Protein AF-A0A803L408-F1 (afdb_monomer)

Organism: Chenopodium quinoa (NCBI:txid63459)

pLDDT: mean 71.55, std 17.81, range [32.41, 95.88]

Mean predicted aligned error: 22.48 Å

InterPro domains:
  IPR000116 High mobility group protein HMGA [PR00930] (107-119)
  IPR000116 High mobility group protein HMGA [PR00930] (126-137)
  IPR000116 High mobility group protein HMGA [PR00930] (137-148)
  IPR000116 High mobility group protein HMGA [PR00930] (151-170)
  IPR005818 Linker histone H1/H5, domain H15 [PF00538] (1-56)
  IPR005818 Linker histone H1/H5, domain H15 [PS51504] (1-64)
  IPR005818 Linker histone H1/H5, domain H15 [SM00526] (1-58)
  IPR017956 AT hook, DNA-binding motif [PF02178] (86-94)
  IPR017956 AT hook, DNA-binding motif [PF02178] (110-119)
  IPR017956 AT hook, DNA-binding motif [PF02178] (135-146)
  IPR017956 AT hook, DNA-binding motif [PF02178] (162-171)
  IPR017956 AT hook, DNA-binding motif [PR00929] (86-96)
  IPR017956 AT hook, DNA-binding motif [PR00929] (107-118)
  IPR017956 AT hook, DNA-binding motif [PR00929] (133-143)
  IPR017956 AT hook, DNA-binding motif [SM00384] (86-98)
  IPR017956 AT hook, DNA-binding motif [SM00384] (109-121)
  IPR017956 AT hook, DNA-binding motif [SM00384] (135-147)
  IPR036388 Winged helix-like DNA-binding domain superfamily [G3DSA:1.10.10.10] (1-99)
  IPR036390 Winged helix DNA-binding domain superfamily [SSF46785] (1-68)

Solvent-accessible surface area (backbone atoms only — not comparable to full-atom values): 12315 Å² total; per-residue (Å²): 114,66,67,67,41,43,67,70,61,64,42,95,79,32,37,36,59,65,57,46,42,54,51,49,60,74,76,41,89,89,68,62,96,59,49,65,59,50,50,54,54,48,51,54,50,34,39,74,72,58,49,30,45,73,78,54,99,62,17,37,36,80,43,69,90,72,62,77,81,72,82,83,70,87,88,78,92,76,77,85,71,77,81,70,82,78,72,69,90,87,64,79,80,76,78,88,69,87,78,87,89,80,86,63,101,83,59,85,77,75,75,66,100,58,83,81,77,83,77,66,91,84,59,82,86,76,75,85,77,76,76,80,86,78,78,70,76,88,69,80,79,80,85,73,86,76,87,74,89,82,83,90,81,91,82,89,78,81,92,72,82,86,77,70,92,78,81,82,83,82,127

Foldseek 3Di:
DQQVLQVVVVDPQAAALVSSVVSCVVVDPDDDPCVSVVSVVVQVVCVVVVQWDDDDDRGIDGDCVPVVVPPPDDDDPDDDDDPPPPPDPPDPDPPPDPDDDDDDPPDPDDDDPDDDDDDDPPDDDDDPDDPPCPCPPPDDDDDDPDDDDDDDDDDDDDDDPPPDDDDDDDD

Radius of gyration: 33.15 Å; Cα contacts (8 Å, |Δi|>4): 69; chains: 1; bounding box: 81×69×59 Å

Secondary structure (DSSP, 8-state):
-HHHHHHHH--TT-EEHHHHHHHHHHH-SS--TTHHHHHHHHHHHHHHTTSEEE-STTEEEE-GGGTTTSSS--S-------------TTSPPPP---S-----TTS--PPPSSPPPPPPTTS------PPP------SPPP----------------------SS-PPP-

Sequence (171 aa):
MIMGAIERLNEKEGASKEAITNYIESNYADLPPIHATHVGHTLEKLRQTGQLMMLKDDTYILNDEQQEEEELADDEPTNGLSESIKRGRGRPPKPKGNTPTGPGPNQPVRPRGRPAKERDPLAPVTQPIKPPSSGRPRGRPRKNPSEVSVTSVGGAGIGGVKRGRGRPRKS

Structure (mmCIF, N/CA/C/O backbone):
data_AF-A0A803L408-F1
#
_entry.id   AF-A0A803L408-F1
#
loop_
_atom_site.group_PDB
_atom_site.id
_atom_site.type_symbol
_atom_site.label_atom_id
_atom_site.label_alt_id
_atom_site.label_comp_id
_atom_site.label_asym_id
_atom_site.label_entity_id
_atom_site.label_seq_id
_atom_site.pdbx_PDB_ins_code
_atom_site.Cartn_x
_atom_site.Cartn_y
_atom_site.Cartn_z
_atom_site.occupancy
_atom_site.B_iso_or_equiv
_atom_site.auth_seq_id
_atom_site.auth_comp_id
_atom_site.auth_asym_id
_atom_site.auth_atom_id
_atom_site.pdbx_PDB_model_num
ATOM 1 N N . MET A 1 1 ? -2.229 -9.083 -0.645 1.00 86.75 1 MET A N 1
ATOM 2 C CA . MET A 1 1 ? -0.916 -8.725 -0.058 1.00 86.75 1 MET A CA 1
ATOM 3 C C . MET A 1 1 ? -1.091 -7.897 1.206 1.00 86.75 1 MET A C 1
ATOM 5 O O . MET A 1 1 ? -0.623 -8.338 2.239 1.00 86.75 1 MET A O 1
ATOM 9 N N . ILE A 1 2 ? -1.781 -6.753 1.147 1.00 93.31 2 ILE A N 1
ATOM 10 C CA . ILE A 1 2 ? -1.895 -5.838 2.298 1.00 93.31 2 ILE A CA 1
ATOM 11 C C . ILE A 1 2 ? -2.825 -6.352 3.399 1.00 93.31 2 ILE A C 1
ATOM 13 O O . ILE A 1 2 ? -2.436 -6.288 4.552 1.00 93.31 2 ILE A O 1
ATOM 17 N N . MET A 1 3 ? -3.987 -6.928 3.073 1.00 91.62 3 MET A N 1
ATOM 18 C CA . MET A 1 3 ? -4.882 -7.501 4.098 1.00 91.62 3 MET A CA 1
ATOM 19 C C . MET A 1 3 ? -4.174 -8.578 4.929 1.00 91.62 3 MET A C 1
ATOM 21 O O . MET A 1 3 ? -4.025 -8.418 6.132 1.00 91.62 3 MET A O 1
ATOM 25 N N . GLY A 1 4 ? -3.568 -9.566 4.262 1.00 92.06 4 GLY A N 1
ATOM 26 C CA . GLY A 1 4 ? -2.753 -10.577 4.942 1.00 92.06 4 GLY A CA 1
ATOM 27 C C . GLY A 1 4 ? -1.508 -10.034 5.663 1.00 92.06 4 GLY A C 1
ATOM 28 O O . GLY A 1 4 ? -0.964 -10.716 6.522 1.00 92.06 4 GLY A O 1
ATOM 29 N N . ALA A 1 5 ? -1.026 -8.829 5.334 1.00 93.81 5 ALA A N 1
ATOM 30 C CA . ALA A 1 5 ? 0.024 -8.170 6.115 1.00 93.81 5 ALA A CA 1
ATOM 31 C C . ALA A 1 5 ? -0.538 -7.594 7.423 1.00 93.81 5 ALA A C 1
ATOM 33 O O . ALA A 1 5 ? 0.062 -7.789 8.475 1.00 93.81 5 ALA A O 1
ATOM 34 N N . ILE A 1 6 ? -1.705 -6.944 7.367 1.00 92.50 6 ILE A N 1
ATOM 35 C CA . ILE A 1 6 ? -2.397 -6.411 8.550 1.00 92.50 6 ILE A CA 1
ATOM 36 C C . ILE A 1 6 ? -2.786 -7.556 9.497 1.00 92.50 6 ILE A C 1
ATOM 38 O O . ILE A 1 6 ? -2.509 -7.473 10.690 1.00 92.50 6 ILE A O 1
ATOM 42 N N . GLU A 1 7 ? -3.326 -8.655 8.963 1.00 91.62 7 GLU A N 1
ATOM 43 C CA . GLU A 1 7 ? -3.675 -9.863 9.730 1.00 91.62 7 GLU A CA 1
ATOM 44 C C . GLU A 1 7 ? -2.473 -10.478 10.457 1.00 91.62 7 GLU A C 1
ATOM 46 O O . GLU A 1 7 ? -2.614 -11.016 11.551 1.00 91.62 7 GLU A O 1
ATOM 51 N N . ARG A 1 8 ? -1.276 -10.412 9.865 1.00 93.94 8 ARG A N 1
ATOM 52 C CA . ARG A 1 8 ? -0.057 -10.964 10.474 1.00 93.94 8 ARG A CA 1
ATOM 53 C C . ARG A 1 8 ? 0.586 -10.026 11.485 1.00 93.94 8 ARG A C 1
ATOM 55 O O . ARG A 1 8 ? 1.195 -10.517 12.430 1.00 93.94 8 ARG A O 1
ATOM 62 N N . LEU A 1 9 ? 0.480 -8.712 11.280 1.00 91.62 9 LEU A N 1
ATOM 63 C CA . LEU A 1 9 ? 0.957 -7.719 12.243 1.00 91.62 9 LEU A CA 1
ATOM 64 C C . LEU A 1 9 ? 0.068 -7.700 13.495 1.00 91.62 9 LEU A C 1
ATOM 66 O O . LEU A 1 9 ? 0.604 -7.604 14.593 1.00 91.62 9 LEU A O 1
ATOM 70 N N . ASN A 1 10 ? -1.255 -7.853 13.333 1.00 85.88 10 ASN A N 1
ATOM 71 C CA . ASN A 1 10 ? -2.267 -7.980 14.397 1.00 85.88 10 ASN A CA 1
ATOM 72 C C . ASN A 1 10 ? -1.982 -7.133 15.655 1.00 85.88 10 ASN A C 1
ATOM 74 O O . ASN A 1 10 ? -2.031 -7.606 16.795 1.00 85.88 10 ASN A O 1
ATOM 78 N N . GLU A 1 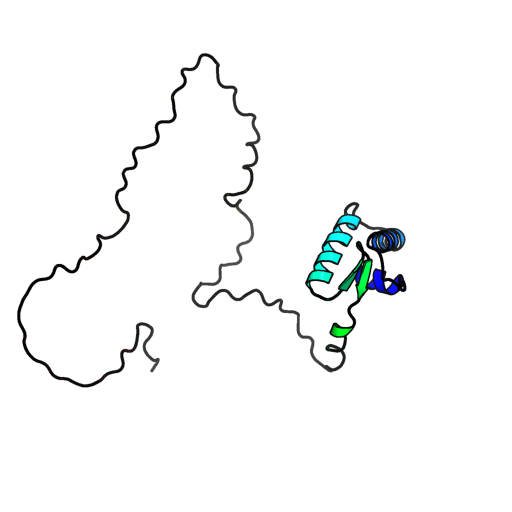11 ? -1.608 -5.874 15.437 1.00 84.19 11 GLU A N 1
ATOM 79 C CA . GLU A 1 11 ? -1.283 -4.937 16.504 1.00 84.19 11 GLU A CA 1
ATOM 80 C C . GLU A 1 11 ? -2.575 -4.439 17.166 1.00 84.19 11 GLU A C 1
ATOM 82 O O . GLU A 1 11 ? -3.584 -4.211 16.500 1.00 84.19 11 GLU A O 1
ATOM 87 N N . LYS A 1 12 ? -2.552 -4.230 18.490 1.00 78.06 12 LYS A N 1
ATOM 88 C CA . LYS A 1 12 ? -3.752 -3.856 19.268 1.00 78.06 12 LYS A CA 1
ATOM 89 C C . LYS A 1 12 ? -4.399 -2.542 18.819 1.00 78.06 12 LYS A C 1
ATOM 91 O O . LYS A 1 12 ? -5.592 -2.357 19.030 1.00 78.06 12 LYS A O 1
ATOM 96 N N . GLU A 1 13 ? -3.616 -1.630 18.246 1.00 81.31 13 GLU A N 1
ATOM 97 C CA . GLU A 1 13 ? -4.093 -0.335 17.742 1.00 81.31 13 GLU A CA 1
ATOM 98 C C . GLU A 1 13 ? -4.318 -0.332 16.217 1.00 81.31 13 GLU A C 1
ATOM 100 O O . GLU A 1 13 ? -4.686 0.699 15.656 1.00 81.31 13 GLU A O 1
ATOM 105 N N . GLY A 1 14 ? -4.147 -1.482 15.555 1.00 86.44 14 GLY A N 1
ATOM 106 C CA . GLY A 1 14 ? -4.101 -1.616 14.101 1.00 86.44 14 GLY A CA 1
ATOM 107 C C . GLY A 1 14 ? -2.690 -1.466 13.538 1.00 86.44 14 GLY A C 1
ATOM 108 O O . GLY A 1 14 ? -1.758 -1.096 14.243 1.00 86.44 14 GLY A O 1
ATOM 109 N N . ALA A 1 15 ? -2.530 -1.756 12.248 1.00 92.50 15 ALA A N 1
ATOM 110 C CA . ALA A 1 15 ? -1.236 -1.700 11.580 1.00 92.50 15 ALA A CA 1
ATOM 111 C C . ALA A 1 15 ? -1.020 -0.331 10.923 1.00 92.50 15 ALA A C 1
ATOM 113 O O . ALA A 1 15 ? -1.857 0.13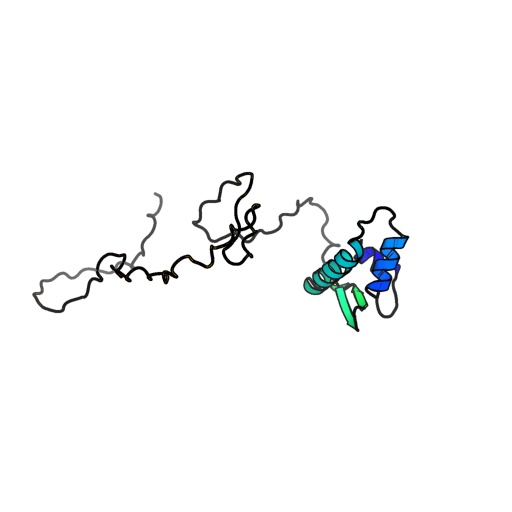9 10.142 1.00 92.50 15 ALA A O 1
ATOM 114 N N . SER A 1 16 ? 0.114 0.308 11.215 1.00 93.94 16 SER A N 1
ATOM 115 C CA . SER A 1 16 ? 0.494 1.557 10.553 1.00 93.94 16 SER A CA 1
ATOM 116 C C . SER A 1 16 ? 0.899 1.306 9.100 1.00 93.94 16 SER A C 1
ATOM 118 O O . SER A 1 16 ? 1.411 0.240 8.743 1.00 93.94 16 SER A O 1
ATOM 120 N N . LYS A 1 17 ? 0.712 2.307 8.236 1.00 93.50 17 LYS A N 1
ATOM 121 C CA . LYS A 1 17 ? 1.158 2.240 6.837 1.00 93.50 17 LYS A CA 1
ATOM 122 C C . LYS A 1 17 ? 2.638 1.856 6.716 1.00 93.50 17 LYS A C 1
ATOM 124 O O . LYS A 1 17 ? 2.969 1.055 5.846 1.00 93.50 17 LYS A O 1
ATOM 129 N N . GLU A 1 18 ? 3.497 2.396 7.580 1.00 94.00 18 GLU A N 1
ATOM 130 C CA . GLU A 1 18 ? 4.936 2.098 7.593 1.00 94.00 18 GLU A CA 1
ATOM 131 C C . GLU A 1 18 ? 5.234 0.663 8.046 1.00 94.00 18 GLU A C 1
ATOM 133 O O . GLU A 1 18 ? 6.067 -0.022 7.449 1.00 94.00 18 GLU A O 1
ATOM 138 N N . ALA A 1 19 ? 4.522 0.164 9.060 1.00 94.38 19 ALA A N 1
ATOM 139 C CA . ALA A 1 19 ? 4.657 -1.223 9.497 1.00 94.38 19 ALA A CA 1
ATOM 140 C C . ALA A 1 19 ? 4.276 -2.192 8.367 1.00 94.38 19 ALA A C 1
ATOM 142 O O . ALA A 1 19 ? 4.992 -3.158 8.099 1.00 94.38 19 ALA A O 1
ATOM 143 N N . ILE A 1 20 ? 3.199 -1.887 7.638 1.00 94.56 20 ILE A N 1
ATOM 144 C CA . ILE A 1 20 ? 2.748 -2.679 6.488 1.00 94.56 20 ILE A CA 1
ATOM 145 C C . ILE A 1 20 ? 3.780 -2.642 5.355 1.00 94.56 20 ILE A C 1
ATOM 147 O O . ILE A 1 20 ? 4.060 -3.687 4.765 1.00 94.56 20 ILE A O 1
ATOM 151 N N . THR A 1 21 ? 4.358 -1.478 5.033 1.00 95.44 21 THR A N 1
ATOM 152 C CA . THR A 1 21 ? 5.396 -1.394 3.992 1.00 95.44 21 THR A CA 1
ATOM 153 C C . THR A 1 21 ? 6.624 -2.210 4.372 1.00 95.44 21 THR A C 1
ATOM 155 O O . THR A 1 21 ? 7.040 -3.052 3.583 1.00 95.44 21 THR A O 1
ATOM 158 N N . ASN A 1 22 ? 7.127 -2.068 5.600 1.00 94.88 22 ASN A N 1
ATOM 159 C CA . ASN A 1 22 ? 8.307 -2.799 6.073 1.00 94.88 22 ASN A CA 1
ATOM 160 C C . ASN A 1 22 ? 8.064 -4.316 6.110 1.00 94.88 22 ASN A C 1
ATOM 162 O O . ASN A 1 22 ? 8.932 -5.119 5.754 1.00 94.88 22 ASN A O 1
ATOM 166 N N . TYR A 1 23 ? 6.860 -4.732 6.507 1.00 94.94 23 TYR A N 1
ATOM 167 C CA . TYR A 1 23 ? 6.460 -6.135 6.481 1.00 94.94 23 TYR A CA 1
ATOM 168 C C . TYR A 1 23 ? 6.481 -6.700 5.054 1.00 94.94 23 TYR A C 1
ATOM 170 O O . TYR A 1 23 ? 6.945 -7.812 4.805 1.00 94.94 23 TYR A O 1
ATOM 178 N N . ILE A 1 24 ? 5.992 -5.923 4.091 1.00 94.81 24 ILE A N 1
ATOM 179 C CA . ILE A 1 24 ? 5.952 -6.325 2.690 1.00 94.81 24 ILE A CA 1
ATOM 180 C C . ILE A 1 24 ? 7.366 -6.356 2.076 1.00 94.81 24 ILE A C 1
ATOM 182 O O . ILE A 1 24 ? 7.679 -7.291 1.345 1.00 94.81 24 ILE A O 1
ATOM 186 N N . GLU A 1 25 ? 8.238 -5.402 2.397 1.00 93.38 25 GLU A N 1
ATOM 187 C CA . GLU A 1 25 ? 9.639 -5.402 1.942 1.00 93.38 25 GLU A CA 1
ATOM 188 C C . GLU A 1 25 ? 10.446 -6.589 2.484 1.00 93.38 25 GLU A C 1
ATOM 190 O O . GLU A 1 25 ? 11.303 -7.129 1.791 1.00 93.38 25 GLU A O 1
ATOM 195 N N . SER A 1 26 ? 10.177 -7.008 3.721 1.00 93.38 26 SER A N 1
ATOM 196 C CA . SER A 1 26 ? 10.896 -8.121 4.355 1.00 93.38 26 SER A CA 1
ATOM 197 C C . SER A 1 26 ? 10.377 -9.496 3.935 1.00 93.38 26 SER A C 1
ATOM 199 O O . SER A 1 26 ? 11.157 -10.440 3.820 1.00 93.38 26 SER A O 1
ATOM 201 N N . ASN A 1 27 ? 9.070 -9.630 3.702 1.00 94.19 27 ASN A N 1
ATOM 202 C CA . ASN A 1 27 ? 8.448 -10.920 3.404 1.00 94.19 27 ASN A CA 1
ATOM 203 C C . ASN A 1 27 ? 8.440 -11.272 1.906 1.00 94.19 27 ASN A C 1
ATOM 205 O O . ASN A 1 27 ? 8.182 -12.421 1.546 1.00 94.19 27 ASN A O 1
ATOM 209 N N . TYR A 1 28 ? 8.687 -10.306 1.022 1.00 91.19 28 TYR A N 1
ATOM 210 C CA . TYR A 1 28 ? 8.675 -10.520 -0.421 1.00 91.19 28 TYR A CA 1
ATOM 211 C C . TYR A 1 28 ? 9.968 -9.960 -1.039 1.00 91.19 28 TYR A C 1
ATOM 213 O O . TYR A 1 28 ? 10.358 -8.836 -0.757 1.00 91.19 28 TYR A O 1
ATOM 221 N N . ALA A 1 29 ? 10.643 -10.748 -1.882 1.00 88.88 29 ALA A N 1
ATOM 222 C CA . ALA A 1 29 ? 11.931 -10.358 -2.474 1.00 88.88 29 ALA A CA 1
ATOM 223 C C . ALA A 1 29 ? 11.787 -9.580 -3.799 1.00 88.88 29 ALA A C 1
ATOM 225 O O . ALA A 1 29 ? 12.605 -8.717 -4.108 1.00 88.88 29 ALA A O 1
ATOM 226 N N . ASP A 1 30 ? 10.726 -9.846 -4.567 1.00 88.81 30 ASP A N 1
ATOM 227 C CA . ASP A 1 30 ? 10.546 -9.317 -5.926 1.00 88.81 30 ASP A CA 1
ATOM 228 C C . ASP A 1 30 ? 9.559 -8.144 -5.965 1.00 88.81 30 ASP A C 1
ATOM 230 O O . ASP A 1 30 ? 8.504 -8.214 -6.606 1.00 88.81 30 ASP A O 1
ATOM 234 N N . LEU A 1 31 ? 9.871 -7.051 -5.260 1.00 88.56 31 LEU A N 1
ATOM 235 C CA . LEU A 1 31 ? 9.016 -5.863 -5.284 1.00 88.56 31 LEU A CA 1
ATOM 236 C C . LEU A 1 31 ? 9.491 -4.791 -6.244 1.00 88.56 31 LEU A C 1
ATOM 238 O O . LEU A 1 31 ? 10.681 -4.484 -6.325 1.00 88.56 31 LEU A O 1
ATOM 242 N N . PRO A 1 32 ? 8.539 -4.121 -6.915 1.00 90.31 32 PRO A N 1
ATOM 243 C CA . PRO A 1 32 ? 8.863 -2.897 -7.606 1.00 90.31 32 PRO A CA 1
ATOM 244 C C . PRO A 1 32 ? 9.311 -1.828 -6.590 1.00 90.31 32 PRO A C 1
ATOM 246 O O . PRO A 1 32 ? 8.746 -1.726 -5.496 1.00 90.31 32 PRO A O 1
ATOM 249 N N . PRO A 1 33 ? 10.222 -0.922 -6.980 1.00 89.44 33 PRO A N 1
ATOM 250 C CA . PRO A 1 33 ? 10.665 0.186 -6.124 1.00 89.44 33 PRO A CA 1
ATOM 251 C C . PRO A 1 33 ? 9.533 1.171 -5.770 1.00 89.44 33 PRO A C 1
ATOM 253 O O . PRO A 1 33 ? 9.683 2.025 -4.907 1.00 89.44 33 PRO A O 1
ATOM 256 N N . ILE A 1 34 ? 8.381 1.051 -6.435 1.00 94.62 34 ILE A N 1
ATOM 257 C CA . ILE A 1 34 ? 7.192 1.898 -6.267 1.00 94.62 34 ILE A CA 1
ATOM 258 C C . ILE A 1 34 ? 6.222 1.305 -5.219 1.00 94.62 34 ILE A C 1
ATOM 260 O O . ILE A 1 34 ? 5.182 1.900 -4.928 1.00 94.62 34 ILE A O 1
ATOM 264 N N . HIS A 1 35 ? 6.527 0.144 -4.626 1.00 94.25 35 HIS A N 1
ATOM 265 C CA . HIS A 1 35 ? 5.578 -0.583 -3.778 1.00 94.25 35 HIS A CA 1
ATOM 266 C C . HIS A 1 35 ? 5.060 0.245 -2.583 1.00 94.25 35 HIS A C 1
ATOM 268 O O . HIS A 1 35 ? 3.866 0.187 -2.303 1.00 94.25 35 HIS A O 1
ATOM 274 N N . ALA A 1 36 ? 5.879 1.097 -1.955 1.00 93.69 36 ALA A N 1
ATOM 275 C CA . ALA A 1 36 ? 5.442 1.953 -0.846 1.00 93.69 36 ALA A CA 1
ATOM 276 C C . ALA A 1 36 ? 4.272 2.882 -1.235 1.00 93.69 36 ALA A C 1
ATOM 278 O O . ALA A 1 36 ? 3.311 3.068 -0.483 1.00 93.69 36 ALA A O 1
ATOM 279 N N . THR A 1 37 ? 4.292 3.420 -2.460 1.00 95.75 37 THR A N 1
ATOM 280 C CA . THR A 1 37 ? 3.176 4.230 -2.981 1.00 95.75 37 THR A CA 1
ATOM 281 C C . THR A 1 37 ? 1.951 3.376 -3.308 1.00 95.75 37 THR A C 1
ATOM 283 O O . THR A 1 37 ? 0.820 3.805 -3.072 1.00 95.75 37 THR A O 1
ATOM 286 N N . HIS A 1 38 ? 2.165 2.148 -3.797 1.00 94.00 38 HIS A N 1
ATOM 287 C CA . HIS A 1 38 ? 1.089 1.199 -4.061 1.00 94.00 38 HIS A CA 1
ATOM 288 C C . HIS A 1 38 ? 0.354 0.830 -2.770 1.00 94.00 38 HIS A C 1
ATOM 290 O O . HIS A 1 38 ? -0.875 0.805 -2.776 1.00 94.00 38 HIS A O 1
ATOM 296 N N . VAL A 1 39 ? 1.078 0.636 -1.661 1.00 95.31 39 VAL A N 1
ATOM 297 C CA . VAL A 1 39 ? 0.499 0.387 -0.332 1.00 95.31 39 VAL A CA 1
ATOM 298 C C . VAL A 1 39 ? -0.388 1.551 0.105 1.00 95.31 39 VAL A C 1
ATOM 300 O O . VAL A 1 39 ? -1.545 1.336 0.441 1.00 95.31 39 VAL A O 1
ATOM 303 N N . GLY A 1 40 ? 0.080 2.797 -0.004 1.00 94.31 40 GLY A N 1
ATOM 304 C CA . GLY A 1 40 ? -0.750 3.963 0.331 1.00 94.31 40 GLY A CA 1
ATOM 305 C C . GLY A 1 40 ? -2.038 4.057 -0.496 1.00 94.31 40 GLY A C 1
ATOM 306 O O . GLY A 1 40 ? -3.127 4.187 0.057 1.00 94.31 40 GLY A O 1
ATOM 307 N N . HIS A 1 41 ? -1.930 3.936 -1.822 1.00 95.88 41 HIS A N 1
ATOM 308 C CA . HIS A 1 41 ? -3.091 4.019 -2.714 1.00 95.88 41 HIS A CA 1
ATOM 309 C C . HIS A 1 41 ? -4.104 2.891 -2.467 1.00 95.88 41 HIS A C 1
ATOM 311 O O . HIS A 1 41 ? -5.316 3.093 -2.530 1.00 95.88 41 HIS A O 1
ATOM 317 N N . THR A 1 42 ? -3.621 1.675 -2.225 1.00 95.75 42 THR A N 1
ATOM 318 C CA . THR A 1 42 ? -4.493 0.523 -1.967 1.00 95.75 42 THR A CA 1
ATOM 319 C C . THR A 1 42 ? -5.152 0.604 -0.597 1.00 95.75 42 THR A C 1
ATOM 321 O O . THR A 1 42 ? -6.340 0.323 -0.526 1.00 95.75 42 THR A O 1
ATOM 324 N N . LEU A 1 43 ? -4.458 1.057 0.449 1.00 95.06 43 LEU A N 1
ATOM 325 C CA . LEU A 1 43 ? -5.061 1.314 1.761 1.00 95.06 43 LEU A CA 1
ATOM 326 C C . LEU A 1 43 ? -6.188 2.347 1.674 1.00 95.06 43 LEU A C 1
ATOM 328 O O . LEU A 1 43 ? -7.281 2.112 2.186 1.00 95.06 43 LEU A O 1
ATOM 332 N N . GLU A 1 44 ? -5.975 3.452 0.955 1.00 94.62 44 GLU A N 1
ATOM 333 C CA . GLU A 1 44 ? -7.025 4.451 0.751 1.00 94.62 44 GLU A CA 1
ATOM 334 C C . GLU A 1 44 ? -8.212 3.879 -0.035 1.00 94.62 44 GLU A C 1
ATOM 336 O O . GLU A 1 44 ? -9.368 4.115 0.321 1.00 94.62 44 GLU A O 1
ATOM 341 N N . LYS A 1 45 ? -7.945 3.075 -1.068 1.00 95.12 45 LYS A N 1
ATOM 342 C CA . LYS A 1 45 ? -8.992 2.377 -1.817 1.00 95.12 45 LYS A CA 1
ATOM 343 C C . LYS A 1 45 ? -9.785 1.416 -0.922 1.00 95.12 45 LYS A C 1
ATOM 345 O O . LYS A 1 45 ? -11.007 1.421 -0.996 1.00 95.12 45 LYS A O 1
ATOM 350 N N . LEU A 1 46 ? -9.114 0.631 -0.080 1.00 94.06 46 LEU A N 1
ATOM 351 C CA . LEU A 1 46 ? -9.742 -0.330 0.836 1.00 94.06 46 LEU A CA 1
ATOM 352 C C . LEU A 1 46 ? -10.566 0.367 1.929 1.00 94.06 46 LEU A C 1
ATOM 354 O O . LEU A 1 46 ? -11.638 -0.112 2.300 1.00 94.06 46 LEU A O 1
ATOM 358 N N . ARG A 1 47 ? -10.112 1.542 2.384 1.00 93.19 47 ARG A N 1
ATOM 359 C CA . ARG A 1 47 ? -10.887 2.434 3.255 1.00 93.19 47 ARG A CA 1
ATOM 360 C C . ARG A 1 47 ? -12.150 2.927 2.555 1.00 93.19 47 ARG A C 1
ATOM 362 O O . ARG A 1 47 ? -13.228 2.900 3.132 1.00 93.19 47 ARG A O 1
ATOM 369 N N . GLN A 1 48 ? -12.033 3.376 1.304 1.00 94.12 48 GLN A N 1
ATOM 370 C CA . GLN A 1 48 ? -13.176 3.862 0.522 1.00 94.12 48 GLN A CA 1
ATOM 371 C C . GLN A 1 48 ? -14.203 2.761 0.229 1.00 94.12 48 GLN A C 1
ATOM 373 O O . GLN A 1 48 ? -15.392 3.055 0.155 1.00 94.12 48 GLN A O 1
ATOM 378 N N . THR A 1 49 ? -13.765 1.510 0.071 1.00 93.62 49 THR A N 1
ATOM 379 C CA . THR A 1 49 ? -14.664 0.359 -0.094 1.00 93.62 49 THR A CA 1
ATOM 380 C C . THR A 1 49 ? -15.242 -0.153 1.225 1.00 93.62 49 THR A C 1
ATOM 382 O O . THR A 1 49 ? -16.068 -1.053 1.187 1.00 93.62 49 THR A O 1
ATOM 385 N N . GLY A 1 50 ? -14.818 0.385 2.374 1.00 91.81 50 GLY A N 1
ATOM 386 C CA . GLY A 1 50 ? -15.296 -0.038 3.692 1.00 91.81 50 GLY A CA 1
ATOM 387 C C . GLY A 1 50 ? -14.704 -1.357 4.196 1.00 91.81 50 GLY A C 1
ATOM 388 O O . GLY A 1 50 ? -15.184 -1.882 5.192 1.00 91.81 50 GLY A O 1
ATOM 389 N N . GLN A 1 51 ? -13.657 -1.882 3.551 1.00 91.00 51 GLN A N 1
ATOM 390 C CA . GLN A 1 51 ? -12.988 -3.123 3.976 1.00 91.00 51 GLN A CA 1
ATOM 391 C C . GLN A 1 51 ? -11.989 -2.889 5.114 1.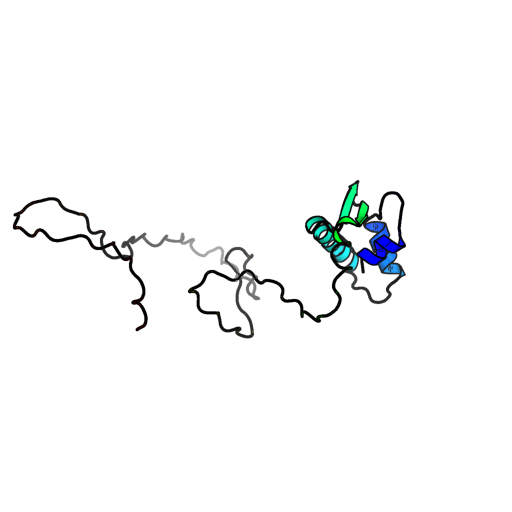00 91.00 51 GLN A C 1
ATOM 393 O O . GLN A 1 51 ? -11.681 -3.807 5.867 1.00 91.00 51 GLN A O 1
ATOM 398 N N . LEU A 1 52 ? -11.475 -1.662 5.229 1.00 92.31 52 LEU A N 1
ATOM 399 C CA . LEU A 1 52 ? -10.615 -1.235 6.327 1.00 92.31 52 LEU A CA 1
ATOM 400 C C . LEU A 1 52 ? -11.198 0.009 6.996 1.00 92.31 52 LEU A C 1
ATOM 402 O O . LEU A 1 52 ? -11.741 0.889 6.319 1.00 92.31 52 LEU A O 1
ATOM 406 N N . MET A 1 53 ? -10.989 0.133 8.302 1.00 91.44 53 MET A N 1
ATOM 407 C CA . MET A 1 53 ? -11.227 1.361 9.054 1.00 91.44 53 MET A CA 1
ATOM 408 C C . MET A 1 53 ? -9.893 1.967 9.486 1.00 91.44 53 MET A C 1
ATOM 410 O O . MET A 1 53 ? -8.974 1.267 9.904 1.00 91.44 53 MET A O 1
ATOM 414 N N . MET A 1 54 ? -9.775 3.285 9.340 1.00 90.50 54 MET A N 1
ATOM 415 C CA . MET A 1 54 ? -8.612 4.040 9.801 1.00 90.50 54 MET A CA 1
ATOM 416 C C . MET A 1 54 ? -8.917 4.589 11.199 1.00 90.50 54 MET A C 1
ATOM 418 O O . MET A 1 54 ? -9.902 5.311 11.346 1.00 90.50 54 MET A O 1
ATOM 422 N N . LEU A 1 55 ? -8.097 4.263 12.206 1.00 87.75 55 LEU A N 1
ATOM 423 C CA . LEU A 1 55 ? -8.293 4.762 13.578 1.00 87.75 55 LEU A CA 1
ATOM 424 C C . LEU A 1 55 ? -7.734 6.179 13.756 1.00 87.75 55 LEU A C 1
ATOM 426 O O . LEU A 1 55 ? -8.454 7.088 14.160 1.00 87.75 55 LEU A O 1
ATOM 430 N N . LYS A 1 56 ? -6.431 6.346 13.510 1.00 83.31 56 LYS A N 1
ATOM 431 C CA . LYS A 1 56 ? -5.633 7.573 13.714 1.00 83.31 56 LYS A CA 1
ATOM 432 C C . LYS A 1 56 ? -4.529 7.625 12.659 1.00 83.31 56 LYS A C 1
ATOM 434 O O . LYS A 1 56 ? -4.211 6.566 12.140 1.00 83.31 56 LYS A O 1
ATOM 439 N N . ASP A 1 57 ? -3.994 8.812 12.358 1.00 82.06 57 ASP A N 1
ATOM 440 C CA . ASP A 1 57 ? -2.795 9.115 11.542 1.00 82.06 57 ASP A CA 1
ATOM 441 C C . ASP A 1 57 ? -2.142 7.912 10.810 1.00 82.06 57 ASP A C 1
ATOM 443 O O . ASP A 1 57 ? -1.033 7.500 11.133 1.00 82.06 57 ASP A O 1
ATOM 447 N N . ASP A 1 58 ? -2.833 7.353 9.807 1.00 86.50 58 ASP A N 1
ATOM 448 C CA . ASP A 1 58 ? -2.382 6.225 8.969 1.00 86.50 58 ASP A CA 1
ATOM 449 C C . ASP A 1 58 ? -2.268 4.821 9.613 1.00 86.50 58 ASP A C 1
ATOM 451 O O . ASP A 1 58 ? -1.544 3.958 9.104 1.00 86.50 58 ASP A O 1
ATOM 455 N N . THR A 1 59 ? -3.050 4.540 10.655 1.00 93.00 59 THR A N 1
ATOM 456 C CA . THR A 1 59 ? -3.229 3.207 11.256 1.00 93.00 59 THR A CA 1
ATOM 457 C C . THR A 1 59 ? -4.549 2.567 10.825 1.00 93.00 59 THR A C 1
ATOM 459 O O . THR A 1 59 ? -5.614 3.183 10.938 1.00 93.00 59 THR A O 1
ATOM 462 N N . TYR A 1 60 ? -4.487 1.322 10.343 1.00 92.81 60 TYR A N 1
ATOM 463 C CA . TYR A 1 60 ? -5.596 0.611 9.701 1.00 92.81 60 TYR A CA 1
ATOM 464 C C . TYR A 1 60 ? -5.932 -0.708 10.411 1.00 92.81 60 TYR A C 1
ATOM 466 O O . TYR A 1 60 ? -5.037 -1.465 10.789 1.00 92.81 60 TYR A O 1
ATOM 474 N N . ILE A 1 61 ? -7.227 -1.011 10.519 1.00 91.25 61 ILE A N 1
ATOM 475 C CA . ILE A 1 61 ? -7.774 -2.300 10.976 1.00 91.25 61 ILE A CA 1
ATOM 476 C C . ILE A 1 61 ? -8.708 -2.893 9.922 1.00 91.25 61 ILE A C 1
ATOM 478 O O . ILE A 1 61 ? -9.280 -2.154 9.114 1.00 91.25 61 ILE A O 1
ATOM 482 N N . LEU A 1 62 ? -8.855 -4.219 9.930 1.00 90.94 62 LEU A N 1
ATOM 483 C CA . LEU A 1 62 ? -9.863 -4.904 9.123 1.00 90.94 62 LEU A CA 1
ATOM 484 C C . LEU A 1 62 ? -11.262 -4.634 9.683 1.00 90.94 62 LEU A C 1
ATOM 486 O O . LEU A 1 62 ? -11.454 -4.583 10.896 1.00 90.94 62 LEU A O 1
ATOM 490 N N . ASN A 1 63 ? -12.223 -4.450 8.780 1.00 89.31 63 ASN A N 1
ATOM 491 C CA . ASN A 1 63 ? -13.637 -4.458 9.127 1.00 89.31 63 ASN A CA 1
ATOM 492 C C . ASN A 1 63 ? -14.177 -5.870 8.904 1.00 89.31 63 ASN A C 1
ATOM 494 O O . ASN A 1 63 ? -14.422 -6.264 7.763 1.00 89.31 63 ASN A O 1
ATOM 498 N N . ASP A 1 64 ? -14.367 -6.612 9.991 1.00 69.31 64 ASP A N 1
ATOM 499 C CA . ASP A 1 64 ? -14.844 -8.002 9.943 1.00 69.31 64 ASP A CA 1
ATOM 500 C C . ASP A 1 64 ? -16.333 -8.108 9.548 1.00 69.31 64 ASP A C 1
ATOM 502 O O . ASP A 1 64 ? -16.786 -9.153 9.093 1.00 69.31 64 ASP A O 1
ATOM 506 N N . GLU A 1 65 ? -17.086 -7.002 9.601 1.00 64.81 65 GLU A N 1
ATOM 507 C CA . GLU A 1 65 ? -18.537 -6.950 9.336 1.00 64.81 65 GLU A CA 1
ATOM 508 C C . GLU A 1 65 ? -18.961 -7.341 7.903 1.00 64.81 65 GLU A C 1
ATOM 510 O O . GLU A 1 65 ? -20.147 -7.500 7.635 1.00 64.81 65 GLU A O 1
ATOM 515 N N . GLN A 1 66 ? -18.028 -7.471 6.958 1.00 57.31 66 GLN A N 1
ATOM 516 C CA . GLN A 1 66 ? -18.321 -7.860 5.569 1.00 57.31 66 GLN A CA 1
ATOM 517 C C . GLN A 1 66 ? -17.907 -9.306 5.242 1.00 57.31 66 GLN A C 1
ATOM 519 O O . GLN A 1 66 ? -18.176 -9.759 4.133 1.00 57.31 66 GLN A O 1
ATOM 524 N N . GLN A 1 67 ? -17.238 -10.026 6.152 1.00 54.00 67 GLN A N 1
ATOM 525 C CA . GLN A 1 67 ? -16.765 -11.392 5.878 1.00 54.00 67 GLN A CA 1
ATOM 526 C C . GLN A 1 67 ? -17.811 -12.475 6.180 1.00 54.00 67 GLN A C 1
ATOM 528 O O . GLN A 1 67 ? -17.724 -13.568 5.630 1.00 54.00 67 GLN A O 1
ATOM 533 N N . GLU A 1 68 ? -18.839 -12.174 6.976 1.00 55.41 68 GLU A N 1
ATOM 534 C CA . GLU A 1 68 ? -19.840 -13.172 7.386 1.00 55.41 68 GLU A CA 1
ATOM 535 C C . GLU A 1 68 ? -20.958 -13.423 6.346 1.00 55.41 68 GLU A C 1
ATOM 537 O O . GLU A 1 68 ? -21.778 -14.317 6.541 1.00 55.41 68 GLU A O 1
ATOM 542 N N . GLU A 1 69 ? -20.992 -12.707 5.212 1.00 58.16 69 GLU A N 1
ATOM 543 C CA . GLU A 1 69 ? -21.992 -12.951 4.150 1.00 58.16 69 GLU A CA 1
ATOM 544 C C . GLU A 1 69 ? -21.547 -13.967 3.068 1.00 58.16 69 GLU A C 1
ATOM 546 O O . GLU A 1 69 ? -22.361 -14.318 2.214 1.00 58.16 69 GLU A O 1
ATOM 551 N N . GLU A 1 70 ? -20.313 -14.500 3.101 1.00 58.22 70 GLU A N 1
ATOM 552 C CA . GLU A 1 70 ? -19.833 -15.494 2.109 1.00 58.22 70 GLU A CA 1
ATOM 553 C C . GLU A 1 70 ? -19.764 -16.960 2.603 1.00 58.22 70 GLU A C 1
ATOM 555 O O . GLU A 1 70 ? -19.506 -17.845 1.789 1.00 58.22 70 GLU A O 1
ATOM 560 N N . GLU A 1 71 ? -20.048 -17.280 3.875 1.00 53.78 71 GLU A N 1
ATOM 561 C CA . GLU A 1 71 ? -19.857 -18.652 4.413 1.00 53.78 71 GLU A CA 1
ATOM 562 C C . GLU A 1 71 ? -21.122 -19.544 4.472 1.00 53.78 71 GLU A C 1
ATOM 564 O O . GLU A 1 71 ? -21.156 -20.534 5.198 1.00 53.78 71 GLU A O 1
ATOM 569 N N . LEU A 1 72 ? -22.172 -19.245 3.697 1.00 52.38 72 LEU A N 1
ATOM 570 C CA . LEU A 1 72 ? -23.322 -20.150 3.504 1.00 52.38 72 LEU A CA 1
ATOM 571 C C . LEU A 1 72 ? -23.842 -20.102 2.057 1.00 52.38 72 LEU A C 1
ATOM 573 O O . LEU A 1 72 ? -24.963 -19.669 1.791 1.00 52.38 72 LEU A O 1
ATOM 577 N N . ALA A 1 73 ? -23.034 -20.565 1.105 1.00 49.66 73 ALA A N 1
ATOM 578 C CA . ALA A 1 73 ? -23.528 -20.955 -0.215 1.00 49.66 73 ALA A CA 1
ATOM 579 C C . ALA A 1 73 ? -22.720 -22.139 -0.760 1.00 49.66 73 ALA A C 1
ATOM 581 O O . ALA A 1 73 ? -21.712 -21.974 -1.446 1.00 49.66 73 ALA A O 1
ATOM 582 N N . ASP A 1 74 ? -23.191 -23.342 -0.438 1.00 53.72 74 ASP A N 1
ATOM 583 C CA . ASP A 1 74 ? -22.881 -24.551 -1.193 1.00 53.72 74 ASP A CA 1
ATOM 584 C C . ASP A 1 74 ? -23.269 -24.362 -2.683 1.00 53.72 74 ASP A C 1
ATOM 586 O O . ASP A 1 74 ? -24.362 -23.886 -2.992 1.00 53.72 74 ASP A O 1
ATOM 590 N N . ASP A 1 75 ? -22.357 -24.763 -3.580 1.00 57.81 75 ASP A N 1
ATOM 591 C CA . ASP A 1 75 ? -22.512 -25.002 -5.031 1.00 57.81 75 ASP A CA 1
ATOM 592 C C . ASP A 1 75 ? -22.908 -23.833 -5.975 1.00 57.81 75 ASP A C 1
ATOM 594 O O . ASP A 1 75 ? -24.082 -23.654 -6.288 1.00 57.81 75 ASP A O 1
ATOM 598 N N . GLU A 1 76 ? -21.920 -23.132 -6.573 1.00 57.72 76 GLU A N 1
ATOM 599 C CA . GLU A 1 76 ? -21.878 -22.784 -8.024 1.00 57.72 76 GLU A CA 1
ATOM 600 C C . GLU A 1 76 ? -20.656 -21.901 -8.402 1.00 57.72 76 GLU A C 1
ATOM 602 O O . GLU A 1 76 ? -20.399 -20.883 -7.756 1.00 57.72 76 GLU A O 1
ATOM 607 N N . PRO A 1 77 ? -19.903 -22.187 -9.488 1.00 58.06 77 PRO A N 1
ATOM 608 C CA . PRO A 1 77 ? -18.835 -21.306 -9.958 1.00 58.06 77 PRO A CA 1
ATOM 609 C C . PRO A 1 77 ? -19.394 -20.125 -10.776 1.00 58.06 77 PRO A C 1
ATOM 611 O O . PRO A 1 77 ? -19.293 -20.091 -12.008 1.00 58.06 77 PRO A O 1
ATOM 614 N N . THR A 1 78 ? -19.928 -19.091 -10.117 1.00 49.97 78 THR A N 1
ATOM 615 C CA . THR A 1 78 ? -20.326 -17.855 -10.811 1.00 49.97 78 THR A CA 1
ATOM 616 C C . THR A 1 78 ? -19.123 -16.951 -11.068 1.00 49.97 78 THR A C 1
ATOM 618 O O . THR A 1 78 ? -18.745 -16.089 -10.278 1.00 49.97 78 THR A O 1
ATOM 621 N N . ASN A 1 79 ? -18.531 -17.168 -12.237 1.00 51.41 79 ASN A N 1
ATOM 622 C CA . ASN A 1 79 ? -17.576 -16.308 -12.925 1.00 51.41 79 ASN A CA 1
ATOM 623 C C . ASN A 1 79 ? -17.920 -14.808 -12.757 1.00 51.41 79 ASN A C 1
ATOM 625 O O . ASN A 1 79 ? -18.951 -14.336 -13.243 1.00 51.41 79 ASN A O 1
ATOM 629 N N . GLY A 1 80 ? -17.040 -14.066 -12.078 1.00 52.78 80 GLY A N 1
ATOM 630 C CA . GLY A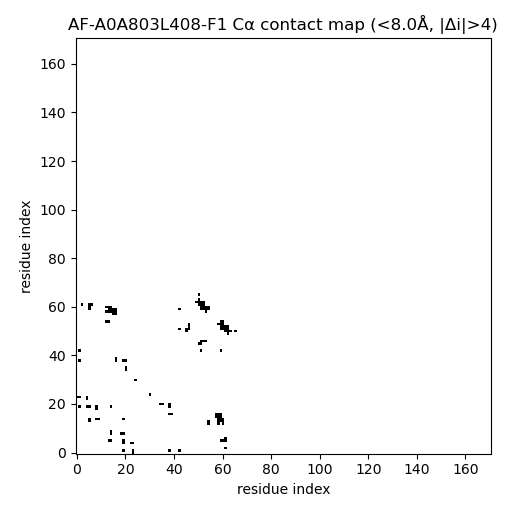 1 80 ? -17.224 -12.664 -11.708 1.00 52.78 80 GLY A CA 1
ATOM 631 C C . GLY A 1 80 ? -17.487 -11.743 -12.900 1.00 52.78 80 GLY A C 1
ATOM 632 O O . GLY A 1 80 ? -16.583 -11.387 -13.661 1.00 52.78 80 GLY A O 1
ATOM 633 N N . LEU A 1 81 ? -18.732 -11.284 -13.029 1.00 52.31 81 LEU A N 1
ATOM 634 C CA . LEU A 1 81 ? -19.091 -10.197 -13.927 1.00 52.31 81 LEU A CA 1
ATOM 635 C C . LEU A 1 81 ? -19.109 -8.893 -13.130 1.00 52.31 81 LEU A C 1
ATOM 637 O O . LEU A 1 81 ? -20.104 -8.527 -12.515 1.00 52.31 81 LEU A O 1
ATOM 641 N N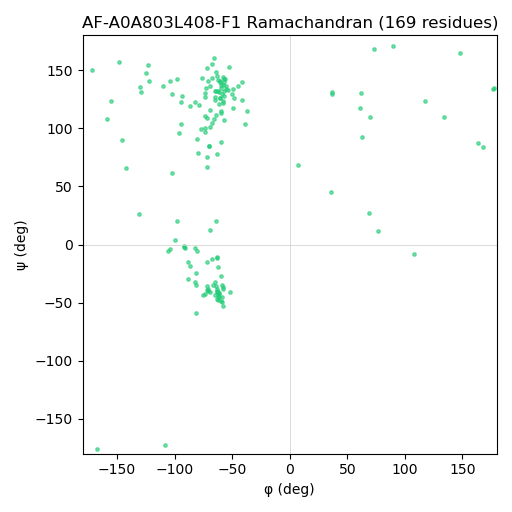 . SER A 1 82 ? -17.995 -8.164 -13.184 1.00 54.09 82 SER A N 1
ATOM 642 C CA . SER A 1 82 ? -17.996 -6.736 -12.861 1.00 54.09 82 SER A CA 1
ATOM 643 C C . SER A 1 82 ? -19.135 -6.053 -13.628 1.00 54.09 82 SER A C 1
ATOM 645 O O . SER A 1 82 ? -19.173 -6.061 -14.865 1.00 54.09 82 SER A O 1
ATOM 647 N N . GLU A 1 83 ? -20.105 -5.490 -12.910 1.00 52.75 83 GLU A N 1
ATOM 648 C CA . GLU A 1 83 ? -21.209 -4.759 -13.518 1.00 52.75 83 GLU A CA 1
ATOM 649 C C . GLU A 1 83 ? -20.687 -3.445 -14.104 1.00 52.75 83 GLU A C 1
ATOM 651 O O . GLU A 1 83 ? -20.731 -2.369 -13.511 1.00 52.75 83 GLU A O 1
ATOM 656 N N . SER A 1 84 ? -20.172 -3.517 -15.331 1.00 61.38 84 SER A N 1
ATOM 657 C CA . SER A 1 84 ? -19.937 -2.331 -16.138 1.00 61.38 84 SER A CA 1
ATOM 658 C C . SER A 1 84 ? -21.283 -1.630 -16.321 1.00 61.38 84 SER A C 1
ATOM 660 O O . SER A 1 84 ? -22.178 -2.177 -16.971 1.00 61.38 84 SER A O 1
ATOM 662 N N . ILE A 1 85 ? -21.419 -0.437 -15.739 1.00 60.28 85 ILE A N 1
ATOM 663 C CA . ILE A 1 85 ? -22.586 0.450 -15.819 1.00 60.28 85 ILE A CA 1
ATOM 664 C C . ILE A 1 85 ? -23.168 0.413 -17.243 1.00 60.28 85 ILE A C 1
ATOM 666 O O . ILE A 1 85 ? -22.611 0.987 -18.189 1.00 60.28 85 ILE A O 1
ATOM 670 N N . LYS A 1 86 ? -24.286 -0.305 -17.416 1.00 60.66 86 LYS A N 1
ATOM 671 C CA . LYS A 1 86 ? -24.958 -0.473 -18.709 1.00 60.66 86 LYS A CA 1
ATOM 672 C C . LYS A 1 86 ? -25.524 0.882 -19.128 1.00 60.66 86 LYS A C 1
ATOM 674 O O . LYS A 1 86 ? -26.518 1.364 -18.591 1.00 60.66 86 LYS A O 1
ATOM 679 N N . ARG A 1 87 ? -24.863 1.528 -20.092 1.00 63.97 87 ARG A N 1
ATOM 680 C CA . ARG A 1 87 ? -25.299 2.818 -20.649 1.00 63.97 87 ARG A CA 1
ATOM 681 C C . ARG A 1 87 ? -26.689 2.667 -21.281 1.00 63.97 87 ARG A C 1
ATOM 683 O O . ARG A 1 87 ? -26.971 1.659 -21.924 1.00 63.97 87 ARG A O 1
ATOM 690 N N . GLY A 1 88 ? -27.532 3.688 -21.098 1.00 67.06 88 GLY A N 1
ATOM 691 C CA . GLY A 1 88 ? -28.959 3.676 -21.441 1.00 67.06 88 GLY A CA 1
ATOM 692 C C . GLY A 1 88 ? -29.301 3.079 -22.814 1.00 67.06 88 GLY A C 1
ATOM 693 O O . GLY A 1 88 ? -28.649 3.358 -23.827 1.00 67.06 88 GLY A O 1
ATOM 694 N N . ARG A 1 89 ? -30.355 2.257 -22.814 1.00 69.50 89 ARG A N 1
ATOM 695 C CA . ARG A 1 89 ? -30.908 1.520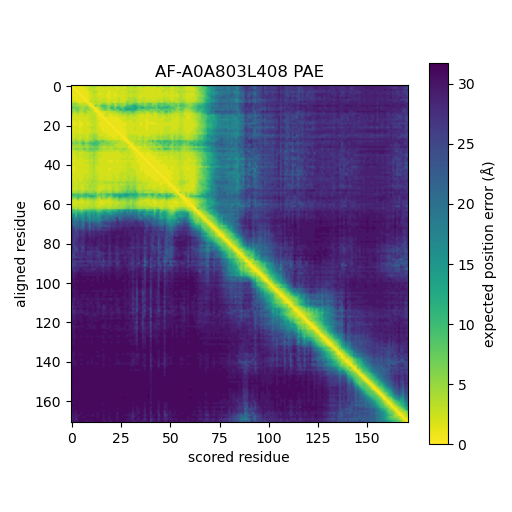 -23.960 1.00 69.50 89 ARG A CA 1
ATOM 696 C C . ARG A 1 89 ? -31.110 2.443 -25.174 1.00 69.50 89 ARG A C 1
ATOM 698 O O . ARG A 1 89 ? -31.658 3.531 -25.044 1.00 69.50 89 ARG A O 1
ATOM 705 N N . GLY A 1 90 ? -30.683 1.991 -26.356 1.00 67.81 90 GLY A N 1
ATOM 706 C CA . GLY A 1 90 ? -30.812 2.722 -27.628 1.00 67.81 90 GLY A CA 1
ATOM 707 C C . GLY A 1 90 ? -29.501 3.280 -28.185 1.00 67.81 90 GLY A C 1
ATOM 708 O O . GLY A 1 90 ? -29.462 3.716 -29.333 1.00 67.81 90 GLY A O 1
ATOM 709 N N . ARG A 1 91 ? -28.407 3.220 -27.419 1.00 75.00 91 ARG A N 1
ATOM 710 C CA . ARG A 1 91 ? -27.065 3.444 -27.963 1.00 75.00 91 ARG A CA 1
ATOM 711 C C . ARG A 1 91 ? -26.530 2.111 -28.496 1.00 75.00 91 ARG A C 1
ATOM 713 O O . ARG A 1 91 ? -26.436 1.172 -27.706 1.00 75.00 91 ARG A O 1
ATOM 720 N N . PRO A 1 92 ? -26.217 1.990 -29.797 1.00 77.81 92 PRO A N 1
ATOM 721 C CA . PRO A 1 92 ? -25.611 0.774 -30.323 1.00 77.81 92 PRO A CA 1
ATOM 722 C C . PRO A 1 92 ? -24.305 0.479 -29.567 1.00 77.81 92 PRO A C 1
ATOM 724 O O . PRO A 1 92 ? -23.571 1.423 -29.238 1.00 77.81 92 PRO A O 1
ATOM 727 N N . PRO A 1 93 ? -24.015 -0.796 -29.252 1.00 72.12 93 PRO A N 1
ATOM 728 C CA . PRO A 1 93 ? -22.763 -1.157 -28.606 1.00 72.12 93 PRO A CA 1
ATOM 729 C C . PRO A 1 93 ? -21.611 -0.756 -29.530 1.00 72.12 93 PRO A C 1
ATOM 731 O O . PRO A 1 93 ? -21.606 -1.106 -30.710 1.00 72.12 93 PRO A O 1
ATOM 734 N N . LYS A 1 94 ? -20.650 0.023 -29.018 1.00 66.12 94 LYS A N 1
ATOM 735 C CA . LYS A 1 94 ? -19.455 0.354 -29.802 1.00 66.12 94 LYS A CA 1
ATOM 736 C C . LYS A 1 94 ? -18.710 -0.951 -30.108 1.00 66.12 94 LYS A C 1
ATOM 738 O O . LYS A 1 94 ? -18.488 -1.717 -29.165 1.00 66.12 94 LYS A O 1
ATOM 743 N N . PRO A 1 95 ? -18.301 -1.204 -31.365 1.00 67.75 95 PRO A N 1
ATOM 744 C CA . PRO A 1 95 ? -17.383 -2.297 -31.639 1.00 67.75 95 PRO A CA 1
ATOM 745 C C . PRO A 1 95 ? -16.125 -2.074 -30.797 1.00 67.75 95 PRO A C 1
ATOM 747 O O . PRO A 1 95 ? -15.608 -0.954 -30.727 1.00 67.75 95 PRO A O 1
ATOM 750 N N . LYS A 1 96 ? -15.673 -3.122 -30.107 1.00 64.69 96 LYS A N 1
ATOM 751 C CA . LYS A 1 96 ? -14.413 -3.105 -29.361 1.00 64.69 96 LYS A CA 1
ATOM 752 C C . LYS A 1 96 ? -13.279 -3.081 -30.389 1.00 64.69 96 LYS A C 1
ATOM 754 O O . LYS A 1 96 ? -12.804 -4.122 -30.822 1.00 64.69 96 LYS A O 1
ATOM 759 N N . GLY A 1 97 ? -12.938 -1.883 -30.855 1.00 58.31 97 GLY A N 1
ATOM 760 C CA . GLY A 1 97 ? -11.786 -1.650 -31.712 1.00 58.31 97 GLY A CA 1
ATOM 761 C C . GLY A 1 97 ? -10.511 -1.758 -30.888 1.00 58.31 97 GLY A C 1
ATOM 762 O O . GLY A 1 97 ? -10.388 -1.110 -29.849 1.00 58.31 97 GLY A O 1
ATOM 763 N N . ASN A 1 98 ? -9.583 -2.590 -31.349 1.00 59.22 98 ASN A N 1
ATOM 764 C CA . ASN A 1 98 ? -8.216 -2.586 -30.862 1.00 59.22 98 ASN A CA 1
ATOM 765 C C . ASN A 1 98 ? -7.560 -1.243 -31.236 1.00 59.22 98 ASN A C 1
ATOM 767 O O . ASN A 1 98 ? -7.485 -0.913 -32.415 1.00 59.22 98 ASN A O 1
ATOM 771 N N . THR A 1 99 ? -7.053 -0.557 -30.204 1.00 53.94 99 THR A N 1
ATOM 772 C CA . THR A 1 99 ? -6.012 0.496 -30.219 1.00 53.94 99 THR A CA 1
ATOM 773 C C . THR A 1 99 ? -6.399 1.895 -30.770 1.00 53.94 99 THR A C 1
ATOM 775 O O . THR A 1 99 ? -7.540 2.119 -31.166 1.00 53.94 99 THR A O 1
ATOM 778 N N . PRO A 1 100 ? -5.542 2.922 -30.566 1.00 61.38 100 PRO A N 1
ATOM 779 C CA . PRO A 1 100 ? -5.708 4.006 -29.591 1.00 61.38 100 PRO A CA 1
ATOM 780 C C . PRO A 1 100 ? -6.039 5.347 -30.286 1.00 61.38 100 PRO A C 1
ATOM 782 O O . PRO A 1 100 ? -6.210 5.366 -31.500 1.00 61.38 100 PRO A O 1
ATOM 785 N N . THR A 1 101 ? -6.067 6.463 -29.531 1.00 46.72 101 THR A N 1
ATOM 786 C CA . THR A 1 101 ? -6.121 7.905 -29.939 1.00 46.72 101 THR A CA 1
ATOM 787 C C . THR A 1 101 ? -7.410 8.586 -29.436 1.00 46.72 101 THR A C 1
ATOM 789 O O . THR A 1 101 ? -8.504 8.120 -29.714 1.00 46.72 101 THR A O 1
ATOM 792 N N . GLY A 1 102 ? -7.410 9.680 -28.670 1.00 55.53 102 GLY A N 1
ATOM 793 C CA . GLY A 1 102 ? -6.365 10.655 -28.373 1.00 55.53 102 GLY A CA 1
ATOM 794 C C . GLY A 1 102 ? -6.757 11.576 -27.197 1.00 55.53 102 GLY A C 1
ATOM 795 O O . GLY A 1 102 ? -7.788 11.361 -26.556 1.00 55.53 102 GLY A O 1
ATOM 796 N N . PRO A 1 103 ? -5.914 12.568 -26.871 1.00 54.03 103 PRO A N 1
ATOM 797 C CA . PRO A 1 103 ? -5.983 13.315 -25.618 1.00 54.03 103 PRO A CA 1
ATOM 798 C C . PRO A 1 103 ? -7.170 14.287 -25.584 1.00 54.03 103 PRO A C 1
ATOM 800 O O . PRO A 1 103 ? -7.424 15.020 -26.539 1.00 54.03 103 PRO A O 1
ATOM 803 N N . GLY A 1 104 ? -7.892 14.286 -24.460 1.00 53.41 104 GLY A N 1
ATOM 804 C CA . GLY A 1 104 ? -8.961 15.242 -24.173 1.00 53.41 104 GLY A CA 1
ATOM 805 C C . GLY A 1 104 ? -8.441 16.683 -24.027 1.00 53.41 104 GLY A C 1
ATOM 806 O O . GLY A 1 104 ? -7.255 16.885 -23.763 1.00 53.41 104 GLY A O 1
ATOM 807 N N . PRO A 1 105 ? -9.321 17.692 -24.153 1.00 57.84 105 PRO A N 1
ATOM 808 C CA . PRO A 1 105 ? -8.966 19.110 -24.300 1.00 57.84 105 PRO A CA 1
ATOM 809 C C . PRO A 1 105 ? -8.360 19.781 -23.052 1.00 57.84 105 PRO A C 1
ATOM 811 O O . PRO A 1 105 ? -8.251 21.001 -23.029 1.00 57.84 105 PRO A O 1
ATOM 814 N N . ASN A 1 106 ? -7.966 19.022 -22.025 1.00 58.66 106 ASN A N 1
ATOM 815 C CA . ASN A 1 106 ? -7.419 19.569 -20.780 1.00 58.66 106 ASN A CA 1
ATOM 816 C C . ASN A 1 106 ? -6.109 18.899 -20.332 1.00 58.66 106 ASN A C 1
ATOM 818 O O . ASN A 1 106 ? -5.805 18.840 -19.146 1.00 58.66 106 ASN A O 1
ATOM 822 N N . GLN A 1 107 ? -5.349 18.351 -21.279 1.00 59.28 107 GLN A N 1
ATOM 823 C CA . GLN A 1 107 ? -3.983 17.883 -21.043 1.00 59.28 107 GLN A CA 1
ATOM 824 C C . GLN A 1 107 ? -3.002 18.903 -21.634 1.00 59.28 107 GLN A C 1
ATOM 826 O O . GLN A 1 107 ? -3.272 19.411 -22.729 1.00 59.28 107 GLN A O 1
ATOM 831 N N . PRO A 1 108 ? -1.865 19.202 -20.974 1.00 63.41 108 PRO A N 1
ATOM 832 C CA . PRO A 1 108 ? -0.834 20.029 -21.582 1.00 63.41 108 PRO A CA 1
ATOM 833 C C . PRO A 1 108 ? -0.392 19.361 -22.887 1.00 63.41 108 PRO A C 1
ATOM 835 O O . PRO A 1 108 ? 0.002 18.191 -22.914 1.00 63.41 108 PRO A O 1
ATOM 838 N N . VAL A 1 109 ? -0.527 20.095 -23.993 1.00 70.06 109 VAL A N 1
ATOM 839 C CA . VAL A 1 109 ? -0.145 19.615 -25.321 1.00 70.06 109 VAL A CA 1
ATOM 840 C C . VAL A 1 109 ? 1.341 19.284 -25.264 1.00 70.06 109 VAL A C 1
ATOM 842 O O . VAL A 1 109 ? 2.164 20.172 -25.047 1.00 70.06 109 VAL A O 1
ATOM 845 N N . ARG A 1 110 ? 1.687 18.000 -25.417 1.00 69.75 110 ARG A N 1
ATOM 846 C CA . ARG A 1 110 ? 3.090 17.570 -25.425 1.00 69.75 110 ARG A CA 1
ATOM 847 C C . ARG A 1 110 ? 3.844 18.388 -26.478 1.00 69.75 110 ARG A C 1
ATOM 849 O O . ARG A 1 110 ? 3.326 18.531 -27.593 1.00 69.75 110 ARG A O 1
ATOM 856 N N . PRO A 1 111 ? 5.026 18.936 -26.153 1.00 70.19 111 PRO A N 1
ATOM 857 C CA . PRO A 1 111 ? 5.765 19.745 -27.104 1.00 70.19 111 PRO A CA 1
ATOM 858 C C . PRO A 1 111 ? 6.046 18.906 -28.348 1.00 70.19 111 PRO A C 1
ATOM 860 O O . PRO A 1 111 ? 6.381 17.721 -28.265 1.00 70.19 111 PRO A O 1
ATOM 863 N N . ARG A 1 112 ? 5.874 19.518 -29.523 1.00 70.06 112 ARG A N 1
ATOM 864 C CA . ARG A 1 112 ? 6.332 18.911 -30.775 1.00 70.06 112 ARG A CA 1
ATOM 865 C C . ARG A 1 112 ? 7.822 18.623 -30.593 1.00 70.06 112 ARG A C 1
ATOM 867 O O . ARG A 1 112 ? 8.529 19.477 -30.071 1.00 70.06 112 ARG A O 1
ATOM 874 N N . GLY A 1 113 ? 8.296 17.446 -31.006 1.00 73.12 113 GLY A N 1
ATOM 875 C CA . GLY A 1 113 ? 9.685 16.989 -30.810 1.00 73.12 113 GLY A CA 1
ATOM 876 C C . GLY A 1 113 ? 10.765 17.812 -31.530 1.00 73.12 113 GLY A C 1
ATOM 877 O O . GLY A 1 113 ? 11.854 17.313 -31.782 1.00 73.12 113 GLY A O 1
ATOM 878 N N . ARG A 1 114 ? 10.461 19.054 -31.912 1.00 76.56 114 ARG A N 1
ATOM 879 C CA . ARG A 1 114 ? 11.388 20.053 -32.427 1.00 76.56 114 ARG A CA 1
ATOM 880 C C . ARG A 1 114 ? 11.167 21.352 -31.643 1.00 76.56 114 ARG A C 1
ATOM 882 O O . ARG A 1 114 ? 10.006 21.735 -31.474 1.00 76.56 114 ARG A O 1
ATOM 889 N N . PRO A 1 115 ? 12.233 22.039 -31.200 1.00 78.88 115 PRO A N 1
ATOM 890 C CA . PRO A 1 115 ? 12.104 23.343 -30.562 1.00 78.88 115 PRO A CA 1
ATOM 891 C C . PRO A 1 115 ? 11.401 24.331 -31.501 1.00 78.88 115 PRO A C 1
ATOM 893 O O . PRO A 1 115 ? 11.562 24.273 -32.725 1.00 78.88 115 PRO A O 1
ATOM 896 N N . ALA A 1 116 ? 10.584 25.215 -30.924 1.00 74.69 116 ALA A N 1
ATOM 897 C CA . ALA A 1 116 ? 9.957 26.290 -31.679 1.00 74.69 116 ALA A CA 1
ATOM 898 C C . ALA A 1 116 ? 11.052 27.168 -32.300 1.00 74.69 116 ALA A C 1
ATOM 900 O O . ALA A 1 116 ? 12.035 27.495 -31.641 1.00 74.69 116 ALA A O 1
ATOM 901 N N . LYS A 1 117 ? 10.895 27.519 -33.579 1.00 72.31 117 LYS A N 1
ATOM 902 C CA . LYS A 1 117 ? 11.837 28.404 -34.269 1.00 72.31 117 LYS A CA 1
ATOM 903 C C . LYS A 1 117 ? 11.797 29.778 -33.591 1.00 72.31 117 LYS A C 1
ATOM 905 O O . LYS A 1 117 ? 10.702 30.292 -33.357 1.00 72.31 117 LYS A O 1
ATOM 910 N N . GLU A 1 118 ? 12.957 30.348 -33.274 1.00 75.62 118 GLU A N 1
ATOM 911 C CA . GLU A 1 118 ? 13.040 31.683 -32.678 1.00 75.62 118 GLU A CA 1
ATOM 912 C C . GLU A 1 118 ? 12.417 32.725 -33.612 1.00 75.62 118 GLU A C 1
ATOM 914 O O . GLU A 1 118 ? 12.581 32.677 -34.835 1.00 75.62 118 GLU A O 1
ATOM 919 N N . ARG A 1 119 ? 11.638 33.636 -33.027 1.00 70.81 119 ARG A N 1
ATOM 920 C CA . ARG A 1 119 ? 11.005 34.736 -33.752 1.00 70.81 119 ARG A CA 1
ATOM 921 C C . ARG A 1 119 ? 12.031 35.854 -33.907 1.00 70.81 119 ARG A C 1
ATOM 923 O O . ARG A 1 119 ? 12.529 36.354 -32.906 1.00 70.81 119 ARG A O 1
ATOM 930 N N . ASP A 1 120 ? 12.301 36.240 -35.149 1.00 74.06 120 ASP A N 1
ATOM 931 C CA . ASP A 1 120 ? 13.201 37.345 -35.487 1.00 74.06 120 ASP A CA 1
ATOM 932 C C . ASP A 1 120 ? 12.714 38.664 -34.836 1.00 74.06 120 ASP A C 1
ATOM 934 O O . ASP A 1 120 ? 11.552 39.044 -35.049 1.00 74.06 120 ASP A O 1
ATOM 938 N N . PRO A 1 121 ? 13.544 39.353 -34.024 1.00 69.19 121 PRO A N 1
ATOM 939 C CA . PRO A 1 121 ? 13.149 40.564 -33.303 1.00 69.19 121 PRO A CA 1
ATOM 940 C C . PRO A 1 121 ? 12.864 41.772 -34.208 1.00 69.19 121 PRO A C 1
ATOM 942 O O . PRO A 1 121 ? 12.281 42.743 -33.730 1.00 69.19 121 PRO A O 1
ATOM 945 N N . LEU A 1 122 ? 13.222 41.730 -35.498 1.00 72.44 122 LEU A N 1
ATOM 946 C CA . LEU A 1 122 ? 12.901 42.798 -36.455 1.00 72.44 122 LEU A CA 1
ATOM 947 C C . LEU A 1 122 ? 11.580 42.581 -37.213 1.00 72.44 122 LEU A C 1
ATOM 949 O O . LEU A 1 122 ? 11.178 43.432 -38.008 1.00 72.44 122 LEU A O 1
ATOM 953 N N . ALA A 1 123 ? 10.875 41.469 -36.984 1.00 69.69 123 ALA A N 1
ATOM 954 C CA . ALA A 1 123 ? 9.623 41.196 -37.681 1.00 69.69 123 ALA A CA 1
ATOM 955 C C . ALA A 1 123 ? 8.474 42.091 -37.161 1.00 69.69 123 ALA A C 1
ATOM 957 O O . ALA A 1 123 ? 8.224 42.124 -35.950 1.00 69.69 123 ALA A O 1
ATOM 958 N N . PRO A 1 124 ? 7.705 42.768 -38.040 1.00 69.88 124 PRO A N 1
ATOM 959 C CA . PRO A 1 124 ? 6.594 43.612 -37.613 1.00 69.88 124 PRO A CA 1
ATOM 960 C C . PRO A 1 124 ? 5.530 42.788 -36.871 1.00 69.88 124 PRO A C 1
ATOM 962 O O . PRO A 1 124 ? 5.102 41.719 -37.316 1.00 69.88 124 PRO A O 1
ATOM 965 N N . VAL A 1 125 ? 5.099 43.282 -35.708 1.00 63.38 125 VAL A N 1
ATOM 966 C CA . VAL A 1 125 ? 4.082 42.638 -34.867 1.00 63.38 125 VAL A CA 1
ATOM 967 C C . VAL A 1 125 ? 2.711 42.813 -35.517 1.00 63.38 125 VAL A C 1
ATOM 969 O O . VAL A 1 125 ? 2.048 43.831 -35.338 1.00 63.38 125 VAL A O 1
ATOM 972 N N . THR A 1 126 ? 2.251 41.812 -36.263 1.00 64.12 126 THR A N 1
ATOM 973 C CA . THR A 1 126 ? 0.845 41.740 -36.667 1.00 64.12 126 THR A CA 1
ATOM 974 C C . THR A 1 126 ? 0.021 41.208 -35.494 1.00 64.12 126 THR A C 1
ATOM 976 O O . THR A 1 126 ? 0.271 40.120 -34.969 1.00 64.12 126 THR A O 1
ATOM 979 N N . GLN A 1 127 ? -0.942 42.003 -35.024 1.00 64.19 127 GLN A N 1
ATOM 980 C CA . GLN A 1 127 ? -1.903 41.538 -34.026 1.00 64.19 127 GLN A CA 1
ATOM 981 C C . GLN A 1 127 ? -2.818 40.473 -34.652 1.00 64.19 127 GLN A C 1
ATOM 983 O O . GLN A 1 127 ? -3.183 40.599 -35.825 1.00 64.19 127 GLN A O 1
ATOM 988 N N . PRO A 1 128 ? -3.216 39.427 -33.906 1.00 60.31 128 PRO A N 1
ATOM 989 C CA . PRO A 1 128 ? -4.143 38.432 -34.420 1.00 60.31 128 PRO A CA 1
ATOM 990 C C . PRO A 1 128 ? -5.507 39.089 -34.656 1.00 60.31 128 PRO A C 1
ATOM 992 O O . PRO A 1 128 ? -6.233 39.418 -33.716 1.00 60.31 128 PRO A O 1
ATOM 995 N N . ILE A 1 129 ? -5.863 39.280 -35.926 1.00 60.34 129 ILE A N 1
ATOM 996 C CA . ILE A 1 129 ? -7.199 39.718 -36.326 1.00 60.34 129 ILE A CA 1
ATOM 997 C C . ILE A 1 129 ? -8.168 38.607 -35.908 1.00 60.34 129 ILE A C 1
ATOM 999 O O . ILE A 1 129 ? -8.134 37.501 -36.450 1.00 60.34 129 ILE A O 1
ATOM 1003 N N . LYS A 1 130 ? -9.024 38.880 -34.916 1.00 63.47 130 LYS A N 1
ATOM 1004 C CA . LYS A 1 130 ? -10.168 38.011 -34.610 1.00 63.47 130 LYS A CA 1
ATOM 1005 C C . LYS A 1 130 ? -11.004 37.900 -35.893 1.00 63.47 130 LYS A C 1
ATOM 1007 O O . LYS A 1 130 ? -11.341 38.945 -36.452 1.00 63.47 130 LYS A O 1
ATOM 1012 N N . PRO A 1 131 ? -11.353 36.696 -36.383 1.00 62.28 131 PRO A N 1
ATOM 1013 C CA . PRO A 1 131 ? -12.232 36.607 -37.539 1.00 62.28 131 PRO A CA 1
ATOM 1014 C C . PRO A 1 131 ? -13.570 37.268 -37.174 1.00 62.28 131 PRO A C 1
ATOM 1016 O O . PRO A 1 131 ? -14.030 37.102 -36.036 1.00 62.28 131 PRO A O 1
ATOM 1019 N N . PRO A 1 132 ? -14.203 38.028 -38.085 1.00 53.66 132 PRO A N 1
ATOM 1020 C CA . PRO A 1 132 ? -15.485 38.638 -37.789 1.00 53.66 132 PRO A CA 1
ATOM 1021 C C . PRO A 1 132 ? -16.475 37.529 -37.437 1.00 53.66 132 PRO A C 1
ATOM 1023 O O . PRO A 1 132 ? -16.605 36.537 -38.159 1.00 53.66 132 PRO A O 1
ATOM 1026 N N . SER A 1 133 ? -17.158 37.700 -36.305 1.00 62.44 133 SER A N 1
ATOM 1027 C CA . SER A 1 133 ? -18.276 36.868 -35.867 1.00 62.44 133 SER A CA 1
ATOM 1028 C C . SER A 1 133 ? -19.423 37.000 -36.874 1.00 62.44 133 SER A C 1
ATOM 1030 O O . SER A 1 133 ? -20.408 37.700 -36.644 1.00 62.44 133 SER A O 1
ATOM 1032 N N . SER A 1 134 ? -19.305 36.316 -38.011 1.00 58.94 134 SER A N 1
ATOM 1033 C CA . SER A 1 134 ? -20.411 36.035 -38.919 1.00 58.94 134 SER A CA 1
ATOM 1034 C C . SER A 1 134 ? -21.296 34.988 -38.247 1.00 58.94 134 SER A C 1
ATOM 1036 O O . SER A 1 134 ? -21.250 33.791 -38.534 1.00 58.94 134 SER A O 1
ATOM 1038 N N . GLY A 1 135 ? -22.060 35.447 -37.258 1.00 59.44 135 GLY A N 1
ATOM 1039 C CA . GLY A 1 135 ? -23.068 34.677 -36.549 1.00 59.44 135 GLY A CA 1
ATOM 1040 C C . GLY A 1 135 ? -24.272 34.431 -37.448 1.00 59.44 135 GLY A C 1
ATOM 1041 O O . GLY A 1 135 ? -25.355 34.939 -37.185 1.00 59.44 135 GLY A O 1
ATOM 1042 N N . ARG A 1 136 ? -24.103 33.653 -38.522 1.00 66.38 136 ARG A N 1
ATOM 1043 C CA . ARG A 1 136 ? -25.241 33.024 -39.198 1.00 66.38 136 ARG A CA 1
ATOM 1044 C C . ARG A 1 136 ? -25.788 31.959 -38.245 1.00 66.38 136 ARG A C 1
ATOM 1046 O O . ARG A 1 136 ? -25.058 31.009 -37.946 1.00 66.38 136 ARG A O 1
ATOM 1053 N N . PRO A 1 137 ? -27.029 32.078 -37.745 1.00 67.00 137 PRO A N 1
ATOM 1054 C CA . PRO A 1 137 ? -27.569 31.071 -36.849 1.00 67.00 137 PRO A CA 1
ATOM 1055 C C . PRO A 1 137 ? -27.630 29.736 -37.595 1.00 67.00 137 PRO A C 1
ATOM 1057 O O . PRO A 1 137 ? -28.254 29.612 -38.648 1.00 67.00 137 PRO A O 1
ATOM 1060 N N . ARG A 1 138 ? -26.939 28.725 -37.066 1.00 64.94 138 ARG A N 1
ATOM 1061 C CA . ARG A 1 138 ? -27.050 27.354 -37.563 1.00 64.94 138 ARG A CA 1
ATOM 1062 C C . ARG A 1 138 ? -28.416 26.809 -37.145 1.00 64.94 138 ARG A C 1
ATOM 1064 O O . ARG A 1 138 ? -28.629 26.533 -35.969 1.00 64.94 138 ARG A O 1
ATOM 1071 N N . GLY A 1 139 ? -29.326 26.649 -38.103 1.00 72.56 139 GLY A N 1
ATOM 1072 C CA . GLY A 1 139 ? -30.612 25.977 -37.906 1.00 72.56 139 GLY A CA 1
ATOM 1073 C C . GLY A 1 139 ? -31.746 26.537 -38.765 1.00 72.56 139 GLY A C 1
ATOM 1074 O O . GLY A 1 139 ? -31.640 27.624 -39.327 1.00 72.56 139 GLY A O 1
ATOM 1075 N N . ARG A 1 140 ? -32.846 25.774 -38.862 1.00 71.62 140 ARG A N 1
ATOM 1076 C CA . ARG A 1 140 ? -34.108 26.255 -39.448 1.00 71.62 140 ARG A CA 1
ATOM 1077 C C . ARG A 1 140 ? -34.644 27.432 -38.615 1.00 71.62 140 ARG A C 1
ATOM 1079 O O . ARG A 1 140 ? -34.554 27.367 -37.387 1.00 71.62 140 ARG A O 1
ATOM 1086 N N . PRO A 1 141 ? -35.224 28.471 -39.243 1.00 75.88 141 PRO A N 1
ATOM 1087 C CA . PRO A 1 141 ? -35.827 29.583 -38.516 1.00 75.88 141 PRO A CA 1
ATOM 1088 C C . PRO A 1 141 ? -36.911 29.075 -37.556 1.00 75.88 141 PRO A C 1
ATOM 1090 O O . PRO A 1 141 ? -37.638 28.125 -37.868 1.00 75.88 141 PRO A O 1
ATOM 1093 N N . ARG A 1 142 ? -37.005 29.692 -36.372 1.00 67.00 142 ARG A N 1
A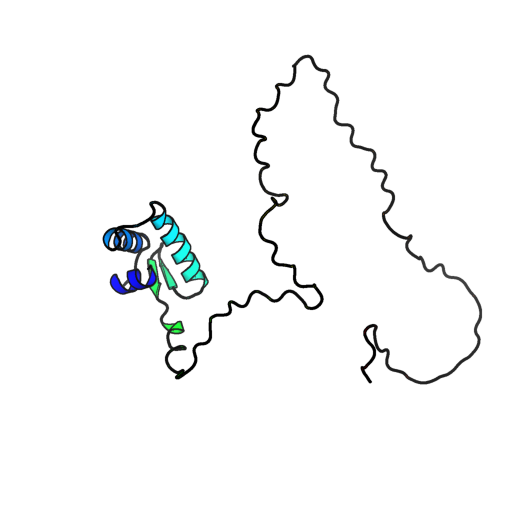TOM 1094 C CA . ARG A 1 142 ? -38.069 29.392 -35.406 1.00 67.00 142 ARG A CA 1
ATOM 1095 C C . ARG A 1 142 ? -39.410 29.713 -36.073 1.00 67.00 142 ARG A C 1
ATOM 1097 O O . ARG A 1 142 ? -39.594 30.818 -36.572 1.00 67.00 142 ARG A O 1
ATOM 1104 N N . LYS A 1 143 ? -40.337 28.750 -36.105 1.00 60.84 143 LYS A N 1
ATOM 1105 C CA . LYS A 1 143 ? -41.734 29.034 -36.457 1.00 60.84 143 LYS A CA 1
ATOM 1106 C C . LYS A 1 143 ? -42.325 29.859 -35.316 1.00 60.84 143 LYS A C 1
ATOM 1108 O O . LYS A 1 143 ? -42.659 29.298 -34.277 1.00 60.84 143 LYS A O 1
ATOM 1113 N N . ASN A 1 144 ? -42.420 31.169 -35.499 1.00 66.00 144 ASN A N 1
ATOM 1114 C CA . ASN A 1 144 ? -43.289 31.991 -34.666 1.00 66.00 144 ASN A CA 1
ATOM 1115 C C . ASN A 1 144 ? -44.745 31.638 -35.021 1.00 66.00 144 ASN A C 1
ATOM 1117 O O . ASN A 1 144 ? -45.040 31.512 -36.213 1.00 66.00 144 ASN A O 1
ATOM 1121 N N . PRO A 1 145 ? -45.662 31.470 -34.054 1.00 55.06 145 PRO A N 1
ATOM 1122 C CA . PRO A 1 145 ? -47.082 31.528 -34.352 1.00 55.06 145 PRO A CA 1
ATOM 1123 C C . PRO A 1 145 ? -47.452 33.005 -34.519 1.00 55.06 145 PRO A C 1
ATOM 1125 O O . PRO A 1 145 ? -47.601 33.726 -33.538 1.00 55.06 145 PRO A O 1
ATOM 1128 N N . SER A 1 146 ? -47.539 33.479 -35.759 1.00 44.22 146 SER A N 1
ATOM 1129 C CA . SER A 1 146 ? -48.253 34.724 -36.031 1.00 44.22 146 SER A CA 1
ATOM 1130 C C . SER A 1 146 ? -49.745 34.431 -35.920 1.00 44.22 146 SER A C 1
ATOM 1132 O O . SER A 1 146 ? -50.295 33.685 -36.733 1.00 44.22 146 SER A O 1
ATOM 1134 N N . GLU A 1 147 ? -50.370 34.979 -34.882 1.00 50.38 147 GLU A N 1
ATOM 1135 C CA . GLU A 1 147 ? -51.812 35.187 -34.819 1.00 50.38 147 GLU A CA 1
ATOM 1136 C C . GLU A 1 147 ? -52.282 35.859 -36.110 1.00 50.38 147 GLU A C 1
ATOM 1138 O O . GLU A 1 147 ? -51.705 36.871 -36.493 1.00 50.38 147 GLU A O 1
ATOM 1143 N N . VAL A 1 148 ? -53.265 35.267 -36.794 1.00 37.88 148 VAL A N 1
ATOM 1144 C CA . VAL A 1 148 ? -54.571 35.863 -37.136 1.00 37.88 148 VAL A CA 1
ATOM 1145 C C . VAL A 1 148 ? -55.388 34.879 -37.993 1.00 37.88 148 VAL A C 1
ATOM 1147 O O . VAL A 1 148 ? -54.837 34.251 -38.889 1.00 37.88 148 VAL A O 1
ATOM 1150 N N . SER A 1 149 ? -56.675 34.742 -37.624 1.00 38.41 149 SER A N 1
ATOM 1151 C CA . SER A 1 149 ? -57.896 34.476 -38.429 1.00 38.41 149 SER A CA 1
ATOM 1152 C C . SER A 1 149 ? -57.801 33.522 -39.648 1.00 38.41 149 SER A C 1
ATOM 1154 O O . SER A 1 149 ? -56.959 33.664 -40.516 1.00 38.41 149 SER A O 1
ATOM 1156 N N . VAL A 1 150 ? -58.648 32.499 -39.832 1.00 34.75 150 VAL A N 1
ATOM 1157 C CA . VAL A 1 150 ? -60.107 32.563 -40.018 1.00 34.75 150 VAL A CA 1
ATOM 1158 C C . VAL A 1 150 ? -60.751 31.157 -40.000 1.00 34.75 150 VAL A C 1
ATOM 1160 O O . VAL A 1 150 ? -60.176 30.179 -40.470 1.00 34.75 150 VAL A O 1
ATOM 1163 N N . THR A 1 151 ? -62.006 31.147 -39.535 1.00 33.91 151 THR A N 1
ATOM 1164 C CA . THR A 1 151 ? -63.158 30.298 -39.919 1.00 33.91 151 THR A CA 1
ATOM 1165 C C . THR A 1 151 ? -63.200 28.802 -39.569 1.00 33.91 151 THR A C 1
ATOM 1167 O O . THR A 1 151 ? -62.567 27.942 -40.170 1.00 33.91 151 THR A O 1
ATOM 1170 N N . SER A 1 152 ? -64.107 28.547 -38.624 1.00 42.16 152 SER A N 1
ATOM 1171 C CA . SER A 1 152 ? -64.863 27.336 -38.303 1.00 42.16 152 SER A CA 1
ATOM 1172 C C . SER A 1 152 ? -65.408 26.546 -39.497 1.00 42.16 152 SER A C 1
ATOM 1174 O O . SER A 1 152 ? -66.040 27.170 -40.340 1.00 42.16 152 SER A O 1
ATOM 1176 N N . VAL A 1 153 ? -65.353 25.205 -39.437 1.00 34.34 153 VAL A N 1
ATOM 1177 C CA . VAL A 1 153 ? -66.517 24.301 -39.610 1.00 34.34 153 VAL A CA 1
ATOM 1178 C C . VAL A 1 153 ? -66.254 22.960 -38.891 1.00 34.34 153 VAL A C 1
ATOM 1180 O O . VAL A 1 153 ? -65.258 22.299 -39.151 1.00 34.34 153 VAL A O 1
ATOM 1183 N N . GLY A 1 154 ? -67.170 22.620 -37.975 1.00 33.62 154 GLY A N 1
ATOM 1184 C CA . GLY A 1 154 ? -67.742 21.302 -37.637 1.00 33.62 154 GLY A CA 1
ATOM 1185 C C . GLY A 1 154 ? -66.923 20.000 -37.658 1.00 33.62 154 GLY A C 1
ATOM 1186 O O . GLY A 1 154 ? -66.365 19.605 -38.673 1.00 33.62 154 GLY A O 1
ATOM 1187 N N . GLY A 1 155 ? -67.044 19.226 -36.570 1.00 32.41 155 GLY A N 1
ATOM 1188 C CA . GLY A 1 155 ? -66.819 17.776 -36.599 1.00 32.41 155 GLY A CA 1
ATOM 1189 C C . GLY A 1 155 ? -66.609 17.146 -35.223 1.00 32.41 155 GLY A C 1
ATOM 1190 O O . GLY A 1 155 ? -65.478 17.008 -34.772 1.00 32.41 155 GLY A O 1
ATOM 1191 N N . ALA A 1 156 ? -67.702 16.767 -34.557 1.00 37.78 156 ALA A N 1
ATOM 1192 C CA . ALA A 1 156 ? -67.700 15.961 -33.337 1.00 37.78 156 ALA A CA 1
ATOM 1193 C C . ALA A 1 156 ? -67.114 14.558 -33.588 1.00 37.78 156 ALA A C 1
ATOM 1195 O O . ALA A 1 156 ? -67.363 13.975 -34.640 1.00 37.78 156 ALA A O 1
ATOM 1196 N N . GLY A 1 157 ? -66.400 13.978 -32.613 1.00 36.19 157 GLY A N 1
ATOM 1197 C CA . GLY A 1 157 ? -66.003 12.574 -32.737 1.00 36.19 157 GLY A CA 1
ATOM 1198 C C . GLY A 1 157 ? -64.965 12.045 -31.748 1.00 36.19 157 GLY A C 1
ATOM 1199 O O . GLY A 1 157 ? -63.801 11.959 -32.100 1.00 36.19 157 GLY A O 1
ATOM 1200 N N . ILE A 1 158 ? -65.439 11.638 -30.565 1.00 39.97 158 ILE A N 1
ATOM 1201 C CA . ILE A 1 158 ? -65.106 10.389 -29.844 1.00 39.97 158 ILE A CA 1
ATOM 1202 C C . ILE A 1 158 ? -63.641 10.155 -29.405 1.00 39.97 158 ILE A C 1
ATOM 1204 O O . ILE A 1 158 ? -62.673 10.250 -30.151 1.00 39.97 158 ILE A O 1
ATOM 1208 N N . GLY A 1 159 ? -63.507 9.790 -28.126 1.00 48.91 159 GLY A N 1
ATOM 1209 C CA . GLY A 1 159 ? -62.248 9.566 -27.429 1.00 48.91 159 GLY A CA 1
ATOM 1210 C C . GLY A 1 159 ? -61.318 8.534 -28.071 1.00 48.91 159 GLY A C 1
ATOM 1211 O O . GLY A 1 159 ? -61.721 7.475 -28.540 1.00 48.91 159 GLY A O 1
ATOM 1212 N N . GLY A 1 160 ? -60.027 8.838 -27.995 1.00 44.62 160 GLY A N 1
ATOM 1213 C CA . GLY A 1 160 ? -58.944 7.937 -28.350 1.00 44.62 160 GLY A CA 1
ATOM 1214 C C . GLY A 1 160 ? -57.675 8.401 -27.654 1.00 44.62 160 GLY A C 1
ATOM 1215 O O . GLY A 1 160 ? -57.123 9.448 -27.981 1.00 44.62 160 GLY A O 1
ATOM 1216 N N . VAL A 1 161 ? -57.247 7.641 -26.646 1.00 56.56 161 VAL A N 1
ATOM 1217 C CA . VAL A 1 161 ? -56.026 7.846 -25.855 1.00 56.56 161 VAL A CA 1
ATO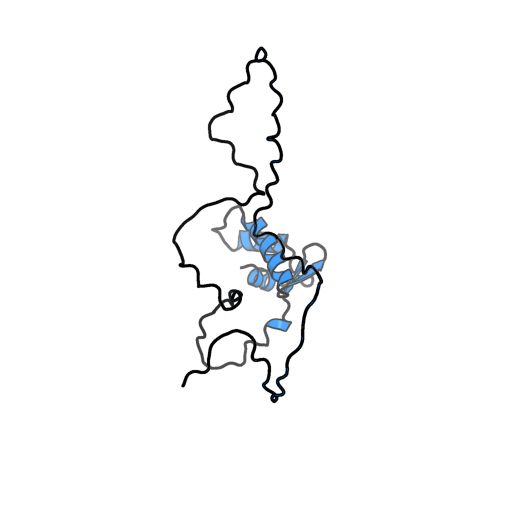M 1218 C C . VAL A 1 161 ? -54.857 8.246 -26.762 1.00 56.56 161 VAL A C 1
ATOM 1220 O O . VAL A 1 161 ? -54.513 7.512 -27.690 1.00 56.56 161 VAL A O 1
ATOM 1223 N N . LYS A 1 162 ? -54.223 9.393 -26.474 1.00 55.47 162 LYS A N 1
ATOM 1224 C CA . LYS A 1 162 ? -53.004 9.872 -27.146 1.00 55.47 162 LYS A CA 1
ATOM 1225 C C . LYS A 1 162 ? -51.879 8.846 -26.965 1.00 55.47 162 LYS A C 1
ATOM 1227 O O . LYS A 1 162 ? -51.099 8.925 -26.019 1.00 55.47 162 LYS A O 1
ATOM 1232 N N . ARG A 1 163 ? -51.777 7.870 -27.869 1.00 60.81 163 ARG A N 1
ATOM 1233 C CA . ARG A 1 163 ? -50.630 6.961 -27.942 1.00 60.81 163 ARG A CA 1
ATOM 1234 C C . ARG A 1 163 ? -49.461 7.745 -28.528 1.00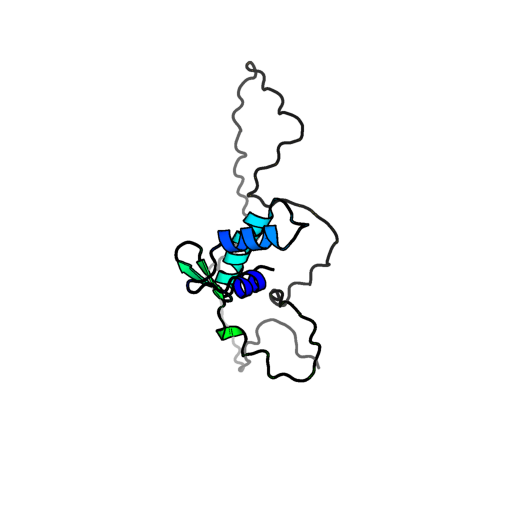 60.81 163 ARG A C 1
ATOM 1236 O O . ARG A 1 163 ? -49.401 8.011 -29.726 1.00 60.81 163 ARG A O 1
ATOM 1243 N N . GLY A 1 164 ? -48.579 8.181 -27.632 1.00 61.75 164 GLY A N 1
ATOM 1244 C CA . GLY A 1 164 ? -47.324 8.841 -27.964 1.00 61.75 164 GLY A CA 1
ATOM 1245 C C . GLY A 1 164 ? -46.486 8.023 -28.950 1.00 61.75 164 GLY A C 1
ATOM 1246 O O . GLY A 1 164 ? -46.598 6.803 -29.048 1.00 61.75 164 GLY A O 1
ATOM 1247 N N . ARG A 1 165 ? -45.663 8.743 -29.711 1.00 59.72 165 ARG A N 1
ATOM 1248 C CA . ARG A 1 165 ? -44.810 8.238 -30.791 1.00 59.72 165 ARG A CA 1
ATOM 1249 C C . ARG A 1 165 ? -43.970 7.026 -30.355 1.00 59.72 165 ARG A C 1
ATOM 1251 O O . ARG A 1 165 ? -43.214 7.132 -29.396 1.00 59.72 165 ARG A O 1
ATOM 1258 N N . GLY A 1 166 ? -44.005 5.947 -31.145 1.00 67.62 166 GLY A N 1
ATOM 1259 C CA . GLY A 1 166 ? -42.980 4.892 -31.134 1.00 67.62 166 GLY A CA 1
ATOM 1260 C C . GLY A 1 166 ? -43.504 3.451 -31.121 1.00 67.62 166 GLY A C 1
ATOM 1261 O O . GLY A 1 166 ? -43.953 2.974 -30.090 1.00 67.62 166 GLY A O 1
ATOM 1262 N N . ARG A 1 167 ? -43.313 2.777 -32.269 1.00 69.94 167 ARG A N 1
ATOM 1263 C CA . ARG A 1 167 ? -43.512 1.353 -32.634 1.00 69.94 167 ARG A CA 1
ATOM 1264 C C . ARG A 1 167 ? -44.943 0.776 -32.512 1.00 69.94 167 ARG A C 1
ATOM 1266 O O . ARG A 1 167 ? -45.477 0.686 -31.410 1.00 69.94 167 ARG A O 1
ATOM 1273 N N . PRO A 1 168 ? -45.551 0.325 -33.630 1.00 75.75 168 PRO A N 1
ATOM 1274 C CA . PRO A 1 168 ? -46.831 -0.376 -33.593 1.00 75.75 168 PRO A CA 1
ATOM 1275 C C . PRO A 1 168 ? -46.691 -1.743 -32.913 1.00 75.75 168 PRO A C 1
ATOM 1277 O O . PRO A 1 168 ? -45.603 -2.323 -32.860 1.00 75.75 168 PRO A O 1
ATOM 1280 N N . ARG A 1 169 ? -47.807 -2.241 -32.371 1.00 73.38 169 ARG A N 1
ATOM 1281 C CA . ARG A 1 169 ? -47.872 -3.568 -31.751 1.00 73.38 169 ARG A CA 1
ATOM 1282 C C . ARG A 1 169 ? -47.634 -4.616 -32.830 1.00 73.38 169 ARG A C 1
ATOM 1284 O O . ARG A 1 169 ? -48.207 -4.516 -33.911 1.00 73.38 169 ARG A O 1
ATOM 1291 N N . LYS A 1 170 ? -46.752 -5.568 -32.539 1.00 65.94 170 LYS A N 1
ATOM 1292 C CA . LYS A 1 170 ? -46.533 -6.720 -33.410 1.00 65.94 170 LYS A CA 1
ATOM 1293 C C . LYS A 1 170 ? -47.828 -7.535 -33.423 1.00 65.94 170 LYS A C 1
ATOM 1295 O O . LYS A 1 170 ? -48.366 -7.789 -32.347 1.00 65.94 170 LYS A O 1
ATOM 1300 N N . SER A 1 171 ? -48.324 -7.815 -34.626 1.00 60.16 171 SER A N 1
ATOM 1301 C CA . SER A 1 171 ? -49.378 -8.797 -34.893 1.00 60.16 171 SER A CA 1
ATOM 1302 C C . SER A 1 171 ? -48.949 -10.174 -34.418 1.00 60.16 171 SER A C 1
ATOM 1304 O O . SER A 1 171 ? -47.762 -10.492 -34.678 1.00 60.16 171 SER A O 1
#

Nearest PDB structures (foldseek):
  2lso-assembly1_A  TM=8.844E-01  e=1.351E-02  Homo sapiens
  7z1n-assembly1_P  TM=5.569E-01  e=4.856E-01  Saccharomyces cerevisiae W303
  6cnf-assembly1_P  TM=5.614E-01  e=1.403E+00  Saccharomyces cerevisiae S288C